Protein AF-A0A969XZE3-F1 (afdb_monomer)

Structure (mmCIF, N/CA/C/O backbone):
data_AF-A0A969XZE3-F1
#
_entry.id   AF-A0A969XZE3-F1
#
loop_
_atom_site.group_PDB
_atom_site.id
_atom_site.type_symbol
_atom_site.label_atom_id
_atom_site.label_alt_id
_atom_site.label_comp_id
_atom_site.label_asym_id
_atom_site.label_entity_id
_atom_site.label_seq_id
_atom_site.pdbx_PDB_ins_code
_atom_site.Cartn_x
_atom_site.Cartn_y
_atom_site.Cartn_z
_atom_site.occupancy
_atom_site.B_iso_or_equiv
_atom_site.auth_seq_id
_atom_site.auth_comp_id
_atom_site.auth_asym_id
_atom_site.auth_atom_id
_atom_site.pdbx_PDB_model_num
ATOM 1 N N . MET A 1 1 ? 7.264 9.771 -18.275 1.00 79.88 1 MET A N 1
ATOM 2 C CA . MET A 1 1 ? 6.595 8.467 -18.449 1.00 79.88 1 MET A CA 1
ATOM 3 C C . MET A 1 1 ? 5.853 8.206 -17.160 1.00 79.88 1 MET A C 1
ATOM 5 O O . MET A 1 1 ? 6.491 8.277 -16.120 1.00 79.88 1 MET A O 1
ATOM 9 N N . THR A 1 2 ? 4.549 7.970 -17.228 1.00 89.62 2 THR A N 1
ATOM 10 C CA . THR A 1 2 ? 3.712 7.717 -16.050 1.00 89.62 2 THR A CA 1
ATOM 11 C C . THR A 1 2 ? 3.008 6.391 -16.272 1.00 89.62 2 THR A C 1
ATOM 13 O O . THR A 1 2 ? 2.470 6.161 -17.355 1.00 89.62 2 THR A O 1
ATOM 16 N N . LEU A 1 3 ? 3.064 5.511 -15.278 1.00 88.25 3 LEU A N 1
ATOM 17 C CA . LEU A 1 3 ? 2.345 4.243 -15.257 1.00 88.25 3 LEU A CA 1
ATOM 18 C C . LEU A 1 3 ? 1.187 4.411 -14.272 1.00 88.25 3 LEU A C 1
ATOM 20 O O . LEU A 1 3 ? 1.409 4.876 -13.157 1.00 88.25 3 LEU A O 1
ATOM 24 N N . ILE A 1 4 ? -0.033 4.106 -14.708 1.00 91.44 4 ILE A N 1
ATOM 25 C CA . ILE A 1 4 ? -1.253 4.264 -13.911 1.00 91.44 4 ILE A CA 1
ATOM 26 C C . ILE A 1 4 ? -1.966 2.915 -13.903 1.00 91.44 4 ILE A C 1
ATOM 28 O O . ILE A 1 4 ? -2.176 2.322 -14.964 1.00 91.44 4 ILE A O 1
ATOM 32 N N . TRP A 1 5 ? -2.326 2.443 -12.713 1.00 91.88 5 TRP A N 1
ATOM 33 C CA . TRP A 1 5 ? -3.121 1.237 -12.500 1.00 91.88 5 TRP A CA 1
ATOM 34 C C . TRP A 1 5 ? -4.511 1.627 -11.992 1.00 91.88 5 TRP A C 1
ATOM 36 O O . TRP A 1 5 ? -4.643 2.688 -11.385 1.00 91.88 5 TRP A O 1
ATOM 46 N N . PRO A 1 6 ? -5.542 0.793 -12.210 1.00 95.50 6 PRO A N 1
ATOM 47 C CA . PRO A 1 6 ? -6.801 0.940 -11.490 1.00 95.50 6 PRO A CA 1
ATOM 48 C C . PRO A 1 6 ? -6.581 0.888 -9.973 1.00 95.50 6 PRO A C 1
ATOM 50 O O . PRO A 1 6 ? -5.703 0.157 -9.496 1.00 95.50 6 PRO A O 1
ATOM 53 N N . ASP A 1 7 ? -7.407 1.610 -9.225 1.00 89.44 7 ASP A N 1
ATOM 54 C CA . ASP A 1 7 ? -7.305 1.681 -7.767 1.00 89.44 7 ASP A CA 1
ATOM 55 C C . ASP A 1 7 ? -7.372 0.290 -7.123 1.00 89.44 7 ASP A C 1
ATOM 57 O O . ASP A 1 7 ? -8.096 -0.602 -7.573 1.00 89.44 7 ASP A O 1
ATOM 61 N N . GLY A 1 8 ? -6.558 0.082 -6.086 1.00 86.75 8 GLY A N 1
ATOM 62 C CA . GLY A 1 8 ? -6.484 -1.188 -5.359 1.00 86.75 8 GLY A CA 1
ATOM 63 C C . GLY A 1 8 ? -5.831 -2.352 -6.118 1.00 86.75 8 GLY A C 1
ATOM 64 O O . GLY A 1 8 ? -5.706 -3.436 -5.554 1.00 86.75 8 GLY A O 1
ATOM 65 N N . THR A 1 9 ? -5.368 -2.167 -7.364 1.00 91.69 9 THR A N 1
ATOM 66 C CA . THR A 1 9 ? -4.702 -3.248 -8.127 1.00 91.69 9 THR A CA 1
ATOM 67 C C . THR A 1 9 ? -3.441 -3.751 -7.424 1.00 91.69 9 THR A C 1
ATOM 69 O O . THR A 1 9 ? -3.159 -4.948 -7.404 1.00 91.69 9 THR A O 1
ATOM 72 N N . LEU A 1 10 ? -2.669 -2.829 -6.852 1.00 90.88 10 LEU A N 1
ATOM 73 C CA . LEU A 1 10 ? -1.478 -3.132 -6.072 1.00 90.88 10 LEU A CA 1
ATOM 74 C C . LEU A 1 10 ? -1.856 -3.061 -4.598 1.00 90.88 10 LEU A C 1
ATOM 76 O O . LEU A 1 10 ? -1.605 -2.050 -3.969 1.00 90.88 10 LEU A O 1
ATOM 80 N N . HIS A 1 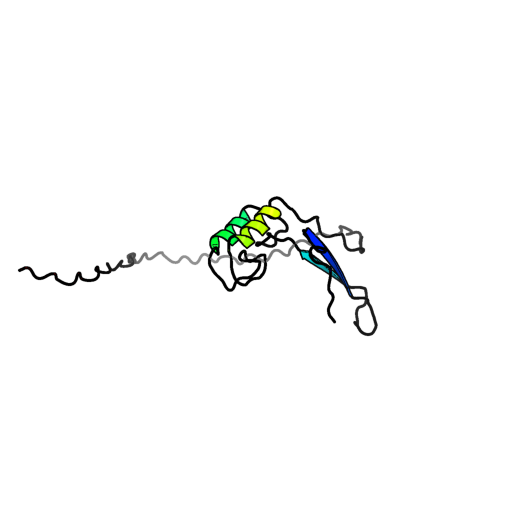11 ? -2.504 -4.088 -4.058 1.00 90.81 11 HIS A N 1
ATOM 81 C CA . HIS A 1 11 ? -2.897 -4.131 -2.650 1.00 90.81 11 HIS A CA 1
ATOM 82 C C . HIS A 1 11 ? -2.401 -5.425 -2.008 1.00 90.81 11 HIS A C 1
ATOM 84 O O . HIS A 1 11 ? -2.728 -6.518 -2.475 1.00 90.81 11 HIS A O 1
ATOM 90 N N . ASN A 1 12 ? -1.601 -5.295 -0.950 1.00 91.62 12 ASN A N 1
ATOM 91 C CA . ASN A 1 12 ? -0.940 -6.398 -0.260 1.00 91.62 12 ASN A CA 1
ATOM 92 C C . ASN A 1 12 ? -0.176 -7.344 -1.214 1.00 91.62 12 ASN A C 1
ATOM 94 O O . ASN A 1 12 ? -0.338 -8.570 -1.203 1.00 91.62 12 ASN A O 1
ATOM 98 N N . THR A 1 13 ? 0.606 -6.759 -2.121 1.00 92.62 13 THR A N 1
ATOM 99 C CA . THR A 1 13 ? 1.324 -7.494 -3.169 1.00 92.62 13 THR A CA 1
ATOM 100 C C . THR A 1 13 ? 2.591 -6.764 -3.610 1.00 92.62 13 THR A C 1
ATOM 102 O O . THR A 1 13 ? 2.810 -5.600 -3.274 1.00 92.62 13 THR A O 1
ATOM 105 N N . TRP A 1 14 ? 3.409 -7.460 -4.398 1.00 91.81 14 TRP A N 1
ATOM 106 C CA . TRP A 1 14 ? 4.624 -6.931 -5.007 1.00 91.81 14 TRP A CA 1
ATOM 107 C C . TRP A 1 14 ? 4.367 -6.441 -6.432 1.00 91.81 14 TRP A C 1
ATOM 109 O O . TRP A 1 14 ? 3.787 -7.150 -7.257 1.00 91.81 14 TRP A O 1
ATOM 119 N N . LEU A 1 15 ? 4.885 -5.259 -6.747 1.00 92.81 15 LEU A N 1
ATOM 120 C CA . LEU A 1 15 ? 5.083 -4.771 -8.103 1.00 92.81 15 LEU A CA 1
ATOM 121 C C . LEU A 1 15 ? 6.504 -5.116 -8.555 1.00 92.81 15 LEU A C 1
ATOM 123 O O . LEU A 1 15 ? 7.476 -4.606 -8.001 1.00 92.81 15 LEU A O 1
ATOM 127 N N . GLN A 1 16 ? 6.620 -5.940 -9.596 1.00 92.88 16 GLN A N 1
ATOM 128 C CA . GLN A 1 16 ? 7.891 -6.203 -10.266 1.00 92.88 16 GLN A CA 1
ATOM 129 C C . GLN A 1 16 ? 8.100 -5.208 -11.413 1.00 92.88 16 GLN A C 1
ATOM 131 O O . GLN A 1 16 ? 7.276 -5.109 -12.324 1.00 92.88 16 GLN A O 1
ATOM 136 N N . VAL A 1 17 ? 9.239 -4.522 -11.416 1.00 91.88 17 VAL A N 1
ATOM 137 C CA . VAL A 1 17 ? 9.666 -3.629 -12.497 1.00 91.88 17 VAL A CA 1
ATOM 138 C C . VAL A 1 17 ? 10.955 -4.175 -13.091 1.00 91.88 17 VAL A C 1
ATOM 140 O O . VAL A 1 17 ? 11.935 -4.368 -12.384 1.00 91.88 17 VAL A O 1
ATOM 143 N N . THR A 1 18 ? 10.969 -4.442 -14.397 1.00 92.62 18 THR A N 1
ATOM 144 C CA . THR A 1 18 ? 12.159 -4.953 -15.094 1.00 92.62 18 THR A CA 1
ATOM 145 C C . THR A 1 18 ? 12.690 -3.921 -16.075 1.00 92.62 18 THR A C 1
ATOM 147 O O . THR A 1 18 ? 12.011 -3.547 -17.034 1.00 92.62 18 THR A O 1
ATOM 150 N N . VAL A 1 19 ? 13.929 -3.494 -15.864 1.00 93.38 19 VAL A N 1
ATOM 151 C CA . VAL A 1 19 ? 14.675 -2.656 -16.797 1.00 93.38 19 VAL A CA 1
ATOM 152 C C . VAL A 1 19 ? 15.411 -3.571 -17.765 1.00 93.38 19 VAL A C 1
ATOM 154 O O . VAL A 1 19 ? 16.316 -4.310 -17.386 1.00 93.38 19 VAL A O 1
ATOM 157 N N . LYS A 1 20 ? 15.010 -3.533 -19.037 1.00 93.94 20 LYS A N 1
ATOM 158 C CA . LYS A 1 20 ? 15.612 -4.381 -20.068 1.00 93.94 20 LYS A CA 1
ATOM 159 C C . LYS A 1 20 ? 17.043 -3.959 -20.400 1.00 93.94 20 LYS A C 1
ATOM 161 O O . LYS A 1 20 ? 17.336 -2.768 -20.577 1.00 93.94 20 LYS A O 1
ATOM 166 N N . ALA A 1 21 ? 17.917 -4.948 -20.566 1.00 94.50 21 ALA A N 1
ATOM 167 C CA . ALA A 1 21 ? 19.244 -4.736 -21.119 1.00 94.50 21 ALA A CA 1
ATOM 168 C C . ALA A 1 21 ? 19.141 -4.234 -22.559 1.00 94.50 21 ALA A C 1
ATOM 170 O O . ALA A 1 21 ? 18.496 -4.827 -23.425 1.00 94.50 21 ALA A O 1
ATOM 171 N N . SER A 1 22 ? 19.789 -3.109 -22.822 1.00 93.81 22 SER A N 1
ATOM 172 C CA . SER A 1 22 ? 19.866 -2.523 -24.147 1.00 93.81 22 SER A CA 1
ATOM 173 C C . SER A 1 22 ? 21.119 -1.666 -24.266 1.00 93.81 22 SER A C 1
ATOM 175 O O . SER A 1 22 ? 21.711 -1.243 -23.272 1.00 93.81 22 SER A O 1
ATOM 177 N N . LYS A 1 23 ? 21.485 -1.318 -25.502 1.00 94.50 23 LYS A N 1
ATOM 178 C CA . LYS A 1 23 ? 22.560 -0.350 -25.752 1.00 94.50 23 LYS A CA 1
ATOM 179 C C . LYS A 1 23 ? 22.289 1.015 -25.098 1.00 94.50 23 LYS A C 1
ATOM 181 O O . LYS A 1 23 ? 23.237 1.718 -24.775 1.00 94.50 23 LYS A O 1
ATOM 186 N N . ALA A 1 24 ? 21.018 1.384 -24.912 1.00 92.62 24 ALA A N 1
ATOM 187 C CA . ALA A 1 24 ? 20.623 2.644 -24.285 1.00 92.62 24 ALA A CA 1
ATOM 188 C C . ALA A 1 24 ? 20.739 2.610 -22.752 1.00 92.62 24 ALA A C 1
ATOM 190 O O . ALA A 1 24 ? 21.057 3.631 -22.152 1.00 92.62 24 ALA A O 1
ATOM 191 N N . THR A 1 25 ? 20.504 1.452 -22.127 1.00 91.25 25 THR A N 1
ATOM 192 C CA . THR A 1 25 ? 20.613 1.281 -20.668 1.00 91.25 25 THR A CA 1
ATOM 193 C C . THR A 1 25 ? 22.031 0.931 -20.218 1.00 91.25 25 THR A C 1
ATOM 195 O O . THR A 1 25 ? 22.360 1.135 -19.057 1.00 91.25 25 THR A O 1
ATOM 198 N N . GLY A 1 26 ? 22.886 0.425 -21.115 1.00 93.44 26 GLY A N 1
ATOM 199 C CA . GLY A 1 26 ? 24.270 0.055 -20.792 1.00 93.44 26 GLY A CA 1
ATOM 200 C C . GLY A 1 26 ? 24.393 -1.163 -19.867 1.00 93.44 26 GLY A C 1
ATOM 201 O O . GLY A 1 26 ? 25.493 -1.483 -19.423 1.00 93.44 26 GLY A O 1
ATOM 202 N N . LEU A 1 27 ? 23.280 -1.842 -19.584 1.00 92.81 27 LEU A N 1
ATOM 203 C CA . LEU A 1 27 ? 23.224 -3.013 -18.717 1.00 92.81 27 LEU A CA 1
ATOM 204 C C . LEU A 1 27 ? 23.647 -4.277 -19.477 1.00 92.81 27 LEU A C 1
ATOM 206 O O . LEU A 1 27 ? 23.261 -4.478 -20.630 1.00 92.81 27 LEU A O 1
ATOM 210 N N . GLY A 1 28 ? 24.421 -5.140 -18.813 1.00 92.75 28 GLY A N 1
ATOM 211 C CA . GLY A 1 28 ? 24.835 -6.444 -19.350 1.00 92.75 28 GLY A CA 1
ATOM 212 C C . GLY A 1 28 ? 23.760 -7.535 -19.258 1.00 92.75 28 GLY A C 1
ATOM 213 O O . GLY A 1 28 ? 23.867 -8.547 -19.946 1.00 92.75 28 GLY A O 1
ATOM 214 N N . ALA A 1 29 ? 22.735 -7.330 -18.429 1.00 92.69 29 ALA A N 1
ATOM 215 C CA . ALA A 1 29 ? 21.577 -8.202 -18.242 1.00 92.69 29 ALA A CA 1
ATOM 216 C C . ALA A 1 29 ? 20.371 -7.371 -17.770 1.00 92.69 29 ALA A C 1
ATOM 218 O O . ALA A 1 29 ? 20.539 -6.208 -17.399 1.00 92.69 29 ALA A O 1
ATOM 219 N N . ASP A 1 30 ? 19.166 -7.941 -17.840 1.00 94.44 30 ASP A N 1
ATOM 220 C CA . ASP A 1 30 ? 17.960 -7.299 -17.309 1.00 94.44 30 ASP A CA 1
ATOM 221 C C . ASP A 1 30 ? 18.108 -7.071 -15.798 1.00 94.44 30 ASP A C 1
ATOM 223 O O . ASP A 1 30 ? 18.590 -7.952 -15.086 1.00 94.44 30 ASP A O 1
ATOM 227 N N . ASP A 1 31 ? 17.669 -5.909 -15.321 1.00 92.62 31 ASP A N 1
ATOM 228 C CA . ASP A 1 31 ? 17.660 -5.566 -13.897 1.00 92.62 31 ASP A CA 1
ATOM 229 C C . ASP A 1 31 ? 16.220 -5.566 -13.370 1.00 92.62 31 ASP A C 1
ATOM 231 O O . ASP A 1 31 ? 15.310 -5.080 -14.050 1.00 92.62 31 ASP A O 1
ATOM 235 N N . VAL A 1 32 ? 15.987 -6.148 -12.193 1.00 91.75 32 VAL A N 1
ATOM 236 C CA . VAL A 1 32 ? 14.644 -6.412 -11.653 1.00 91.75 32 VAL A CA 1
ATOM 237 C C . VAL A 1 32 ? 14.501 -5.792 -10.266 1.00 91.75 32 VAL A C 1
ATOM 239 O O . VAL A 1 32 ? 15.229 -6.136 -9.342 1.00 91.75 32 VAL A O 1
ATOM 242 N N . PHE A 1 33 ? 13.499 -4.930 -10.115 1.00 91.31 33 PHE A N 1
ATOM 243 C CA . PHE A 1 33 ? 13.140 -4.253 -8.872 1.00 91.31 33 PHE A CA 1
ATOM 244 C C . PHE A 1 33 ? 11.783 -4.740 -8.371 1.00 91.31 33 PHE A C 1
ATOM 246 O O . PHE A 1 33 ? 10.882 -5.000 -9.173 1.00 91.31 33 PHE A O 1
ATOM 253 N N . PHE A 1 34 ? 11.624 -4.804 -7.050 1.00 91.69 34 PHE A N 1
ATOM 254 C CA . PHE A 1 34 ? 10.360 -5.127 -6.395 1.00 91.69 34 PHE A CA 1
ATOM 255 C C . PHE A 1 34 ? 9.953 -3.996 -5.453 1.00 91.69 34 PHE A C 1
ATOM 257 O O . PHE A 1 34 ? 10.773 -3.513 -4.675 1.00 91.69 34 PHE A O 1
ATOM 264 N N . PHE A 1 35 ? 8.683 -3.609 -5.512 1.00 90.75 35 PHE A N 1
ATOM 265 C CA . PHE A 1 35 ? 8.071 -2.634 -4.612 1.00 90.75 35 PHE A CA 1
ATOM 266 C C . PHE A 1 35 ? 6.854 -3.278 -3.957 1.00 90.75 35 PHE A C 1
ATOM 268 O O . PHE A 1 35 ? 6.001 -3.812 -4.664 1.00 90.75 35 PHE A O 1
ATOM 275 N N . ALA A 1 36 ? 6.780 -3.268 -2.631 1.00 91.00 36 ALA A N 1
ATOM 276 C CA . ALA A 1 36 ? 5.599 -3.735 -1.916 1.00 91.00 36 ALA A CA 1
ATOM 277 C C . ALA A 1 36 ? 4.599 -2.592 -1.732 1.00 91.00 36 ALA A C 1
ATOM 279 O O . ALA A 1 36 ? 4.999 -1.440 -1.580 1.00 91.00 36 ALA A O 1
ATOM 280 N N . ASN A 1 37 ? 3.310 -2.932 -1.708 1.00 91.44 37 ASN A N 1
ATOM 281 C CA . ASN A 1 37 ? 2.285 -2.060 -1.146 1.00 91.44 37 ASN A CA 1
ATOM 282 C C . ASN A 1 37 ? 1.443 -2.831 -0.129 1.00 91.44 37 ASN A C 1
ATOM 284 O O . ASN A 1 37 ? 0.824 -3.837 -0.492 1.00 91.44 37 ASN A O 1
ATOM 288 N N . VAL A 1 38 ? 1.401 -2.340 1.108 1.00 94.44 38 VAL A N 1
ATO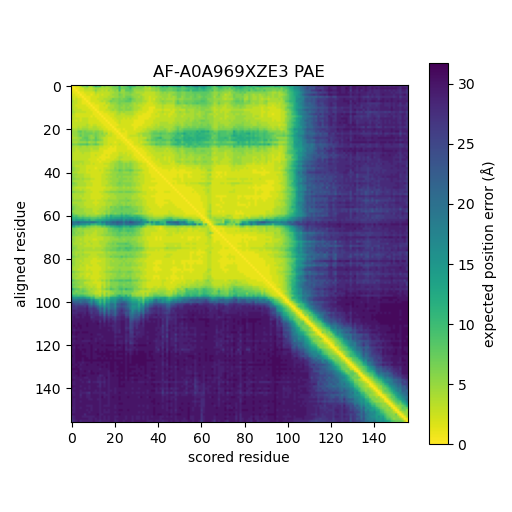M 289 C CA . VAL A 1 38 ? 0.632 -2.904 2.223 1.00 94.44 38 VAL A CA 1
ATOM 290 C C . VAL A 1 38 ? 0.007 -1.755 2.999 1.00 94.44 38 VAL A C 1
ATOM 292 O O . VAL A 1 38 ? 0.669 -1.136 3.828 1.00 94.44 38 VAL A O 1
ATOM 295 N N . PRO A 1 39 ? -1.260 -1.424 2.731 1.00 93.75 39 PRO A N 1
ATOM 296 C CA . PRO A 1 39 ? -1.925 -0.387 3.502 1.00 93.75 39 PRO A CA 1
ATOM 297 C C . PRO A 1 39 ? -2.032 -0.805 4.972 1.00 93.75 39 PRO A C 1
ATOM 299 O O . PRO A 1 39 ? -2.476 -1.917 5.262 1.00 93.75 39 PRO A O 1
ATOM 302 N N . GLY A 1 40 ? -1.635 0.080 5.884 1.00 94.94 40 GLY A N 1
ATOM 303 C CA . GLY A 1 40 ? -1.631 -0.182 7.325 1.00 94.94 40 GLY A CA 1
ATOM 304 C C . GLY A 1 40 ? -0.292 -0.642 7.914 1.00 94.94 40 GLY A C 1
ATOM 305 O O . GLY A 1 40 ? -0.196 -0.701 9.133 1.00 94.94 40 GLY A O 1
ATOM 306 N N . ASP A 1 41 ? 0.714 -0.950 7.090 1.00 96.38 41 ASP A N 1
ATOM 307 C CA . ASP A 1 41 ? 2.072 -1.321 7.525 1.00 96.38 41 ASP A CA 1
ATOM 308 C C . ASP A 1 41 ? 2.934 -0.051 7.621 1.00 96.38 41 ASP A C 1
ATOM 310 O O . ASP A 1 41 ? 3.475 0.440 6.625 1.00 96.38 41 ASP A O 1
ATOM 314 N N . ALA A 1 42 ? 2.996 0.536 8.815 1.00 95.44 42 ALA A N 1
ATOM 315 C CA . ALA A 1 42 ? 3.733 1.770 9.067 1.00 95.44 42 ALA A CA 1
ATOM 316 C C . ALA A 1 42 ? 5.226 1.499 9.283 1.00 95.44 42 ALA A C 1
ATOM 318 O O . ALA A 1 42 ? 6.076 2.310 8.913 1.00 95.44 42 ALA A O 1
ATOM 319 N N . ASN A 1 43 ? 5.584 0.364 9.882 1.00 95.12 43 ASN A N 1
ATOM 320 C CA . ASN A 1 43 ? 6.984 0.055 10.165 1.00 95.12 43 ASN A CA 1
ATOM 321 C C . ASN A 1 43 ? 7.729 -0.554 8.948 1.00 95.12 43 ASN A C 1
ATOM 323 O O . ASN A 1 43 ? 8.958 -0.683 8.985 1.00 95.12 43 ASN A O 1
ATOM 327 N N . SER A 1 44 ? 7.003 -0.846 7.859 1.00 93.62 44 SER A N 1
ATOM 328 C CA . SER A 1 44 ? 7.479 -1.462 6.616 1.00 93.62 44 SER A CA 1
ATOM 329 C C . SER A 1 44 ? 8.102 -2.851 6.807 1.00 93.62 44 SER A C 1
ATOM 331 O O . SER A 1 44 ? 9.046 -3.214 6.092 1.00 93.62 44 SER A O 1
ATOM 333 N N . ASP A 1 45 ? 7.612 -3.633 7.770 1.00 94.12 45 ASP A N 1
ATOM 334 C CA . ASP A 1 45 ? 8.076 -5.000 8.031 1.00 94.12 45 ASP A CA 1
ATOM 335 C C . ASP A 1 45 ? 7.328 -6.070 7.215 1.00 94.12 45 ASP A C 1
ATOM 337 O O . ASP A 1 45 ? 7.735 -7.240 7.176 1.00 94.12 45 ASP A O 1
ATOM 341 N N . GLY A 1 46 ? 6.301 -5.655 6.474 1.00 93.75 46 GLY A N 1
ATOM 342 C CA . GLY A 1 46 ? 5.473 -6.504 5.640 1.00 93.75 46 GLY A CA 1
ATOM 343 C C . GLY A 1 46 ? 4.329 -7.181 6.383 1.00 93.75 46 GLY A C 1
ATOM 344 O O . GLY A 1 46 ? 3.696 -8.065 5.800 1.00 93.75 46 GLY A O 1
ATOM 345 N N . ALA A 1 47 ? 4.051 -6.819 7.629 1.00 95.62 47 ALA A N 1
ATOM 346 C CA . ALA A 1 47 ? 2.865 -7.205 8.370 1.00 95.62 47 ALA A CA 1
ATOM 347 C C . ALA A 1 47 ? 2.071 -5.962 8.792 1.00 95.62 47 ALA A C 1
ATOM 349 O O . ALA A 1 47 ? 2.593 -4.863 8.863 1.00 95.62 47 ALA A O 1
ATOM 350 N N . VAL A 1 48 ? 0.771 -6.147 9.022 1.00 97.62 48 VAL A N 1
ATOM 351 C CA . VAL A 1 48 ? -0.078 -5.121 9.638 1.00 97.62 48 VAL A CA 1
ATOM 352 C C . VAL A 1 48 ? -0.509 -5.637 10.995 1.00 97.62 48 VAL A C 1
ATOM 354 O O . VAL A 1 48 ? -1.370 -6.526 11.077 1.00 97.62 48 VAL A O 1
ATOM 357 N N . ASP A 1 49 ? 0.082 -5.114 12.060 1.00 97.56 49 ASP A N 1
ATOM 358 C CA . ASP A 1 49 ? -0.162 -5.596 13.412 1.00 97.56 49 ASP A CA 1
ATOM 359 C C . ASP A 1 49 ? -0.204 -4.490 14.486 1.00 97.56 49 ASP A C 1
ATOM 361 O O . ASP A 1 49 ? -0.614 -3.349 14.249 1.00 97.56 49 ASP A O 1
ATOM 365 N N . LEU A 1 50 ? 0.035 -4.877 15.744 1.00 97.69 50 LEU A N 1
ATOM 366 C CA . LEU A 1 50 ? -0.042 -3.952 16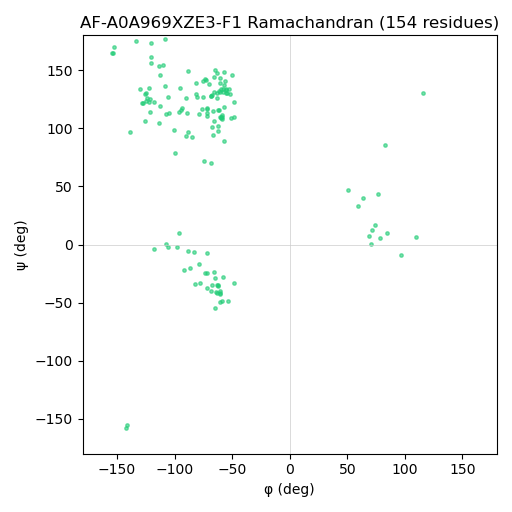.869 1.00 97.69 50 LEU A CA 1
ATOM 367 C C . LEU A 1 50 ? 1.117 -2.955 16.885 1.00 97.69 50 LEU A C 1
ATOM 369 O O . LEU A 1 50 ? 0.940 -1.882 17.461 1.00 97.69 50 LEU A O 1
ATOM 373 N N . ASP A 1 51 ? 2.258 -3.276 16.284 1.00 97.44 51 ASP A N 1
ATOM 374 C CA . ASP A 1 51 ? 3.396 -2.368 16.214 1.00 97.44 51 ASP A CA 1
ATOM 375 C C . ASP A 1 51 ? 3.060 -1.174 15.304 1.00 97.44 51 ASP A C 1
ATOM 377 O O . ASP A 1 51 ? 3.287 -0.028 15.702 1.00 97.44 51 ASP A O 1
ATOM 381 N N . ASP A 1 52 ? 2.367 -1.399 14.184 1.00 97.12 52 ASP A N 1
ATOM 382 C CA . ASP A 1 52 ? 1.858 -0.323 13.318 1.00 97.12 52 ASP A CA 1
ATOM 383 C C . ASP A 1 52 ? 0.813 0.539 14.021 1.00 97.12 52 ASP A C 1
ATOM 385 O O . ASP A 1 52 ? 0.827 1.771 13.945 1.00 97.12 52 ASP A O 1
ATOM 389 N N . PHE A 1 53 ? -0.073 -0.100 14.789 1.00 97.06 53 PHE A N 1
ATOM 390 C CA . PHE A 1 53 ? -1.065 0.625 15.575 1.00 97.06 53 PHE A CA 1
ATOM 391 C C . PHE A 1 53 ? -0.407 1.536 16.620 1.00 97.06 53 PHE A C 1
ATOM 393 O O . PHE A 1 53 ? -0.919 2.619 16.913 1.00 97.06 53 PHE A O 1
ATOM 400 N N . MET A 1 54 ? 0.726 1.124 17.196 1.00 96.94 54 MET A N 1
ATOM 401 C CA . MET A 1 54 ? 1.470 1.958 18.137 1.00 96.94 54 MET A CA 1
ATOM 402 C C . MET A 1 54 ? 2.081 3.187 17.457 1.00 96.94 54 MET A C 1
ATOM 404 O O . MET A 1 54 ? 2.099 4.247 18.090 1.00 96.94 54 MET A O 1
ATOM 408 N N . LEU A 1 55 ? 2.523 3.073 16.198 1.00 95.44 55 LEU A N 1
ATOM 409 C CA . LEU A 1 55 ? 2.992 4.203 15.388 1.00 95.44 55 LEU A CA 1
ATOM 410 C C . LEU A 1 55 ? 1.846 5.183 15.111 1.00 95.44 55 LEU A C 1
ATOM 412 O O . LEU A 1 55 ? 1.937 6.337 15.533 1.00 95.44 55 LEU A O 1
ATOM 416 N N . LEU A 1 56 ? 0.728 4.707 14.553 1.00 95.19 56 LEU A N 1
ATOM 417 C CA . LEU A 1 56 ? -0.460 5.534 14.305 1.00 95.19 56 LEU A CA 1
ATOM 418 C C . LEU A 1 56 ? -0.919 6.249 15.580 1.00 95.19 56 LEU A C 1
ATOM 420 O O . LEU A 1 56 ? -1.112 7.463 15.614 1.00 95.19 56 LEU A O 1
ATOM 424 N N . LYS A 1 57 ? -1.033 5.516 16.692 1.00 96.00 57 LYS A N 1
ATOM 425 C CA . LYS A 1 57 ? -1.475 6.086 17.968 1.00 96.00 57 LYS A CA 1
ATOM 426 C C . LYS A 1 57 ? -0.517 7.151 18.506 1.00 96.00 57 LYS A C 1
ATOM 428 O O . LYS A 1 57 ? -0.968 8.084 19.171 1.00 96.00 57 LYS A O 1
ATOM 433 N N . HIS A 1 58 ? 0.787 6.997 18.290 1.00 95.44 58 HIS A N 1
ATOM 434 C CA . HIS A 1 58 ? 1.781 7.974 18.732 1.00 95.44 58 HIS A CA 1
ATOM 435 C C . HIS A 1 58 ? 1.621 9.321 18.009 1.00 95.44 58 HIS A C 1
ATOM 437 O O . HIS A 1 58 ? 1.919 10.365 18.591 1.00 95.44 58 HIS A O 1
ATOM 443 N N . HIS A 1 59 ? 1.114 9.289 16.779 1.00 94.44 59 HIS A N 1
ATOM 444 C CA . HIS A 1 59 ? 0.969 10.440 15.894 1.00 94.44 59 HIS A CA 1
ATOM 445 C C . HIS A 1 59 ? -0.477 10.923 15.715 1.00 94.44 59 HIS A C 1
ATOM 447 O O . HIS A 1 59 ? -0.715 11.923 15.044 1.00 94.44 59 HIS A O 1
ATOM 453 N N . PHE A 1 60 ? -1.436 10.276 16.371 1.00 95.38 60 PHE A N 1
ATOM 454 C CA . PHE A 1 60 ? -2.854 10.585 16.237 1.00 95.38 60 PHE A CA 1
ATOM 455 C C . PHE A 1 60 ? -3.189 12.062 16.515 1.00 95.38 60 PHE A C 1
ATOM 457 O O . PHE A 1 60 ? -2.828 12.615 17.562 1.00 95.38 60 PHE A O 1
ATOM 464 N N . GLY A 1 61 ? -3.934 12.683 15.601 1.00 93.44 61 GLY A N 1
ATOM 465 C CA . GLY A 1 61 ? -4.330 14.090 15.639 1.00 93.44 61 GLY A CA 1
ATOM 466 C C . GLY A 1 61 ? -3.200 15.069 15.307 1.00 93.44 61 GLY A C 1
ATOM 467 O O . GLY A 1 61 ? -3.297 16.249 15.660 1.00 93.44 61 GLY A O 1
ATOM 468 N N . THR A 1 62 ? -2.113 14.596 14.692 1.00 91.88 62 THR A N 1
ATOM 469 C CA . THR A 1 62 ? -1.029 15.439 14.171 1.00 91.88 62 THR A CA 1
ATOM 470 C C . THR A 1 62 ? -0.983 15.351 12.648 1.00 91.88 62 THR A C 1
ATOM 472 O O . THR A 1 62 ? -1.427 14.359 12.093 1.00 91.88 62 THR A O 1
ATOM 475 N N . GLY A 1 63 ? -0.478 16.397 11.988 1.00 84.69 63 GLY A N 1
ATOM 476 C CA . GLY A 1 63 ? -0.356 16.438 10.528 1.00 84.69 63 GLY A CA 1
ATOM 477 C C . GLY A 1 63 ? 1.078 16.618 10.038 1.00 84.69 63 GLY A C 1
ATOM 478 O O . GLY A 1 63 ? 1.988 16.876 10.834 1.00 84.69 63 GLY A O 1
ATOM 479 N N . GLY A 1 64 ? 1.260 16.530 8.720 1.00 63.12 64 GLY A N 1
ATOM 480 C CA . GLY A 1 64 ? 2.548 16.622 8.028 1.00 63.12 64 GLY A CA 1
ATOM 481 C C . GLY A 1 64 ? 3.370 15.344 8.144 1.00 63.12 64 GLY A C 1
ATOM 482 O O . GLY A 1 64 ? 4.567 15.411 8.445 1.00 63.12 64 GLY A O 1
ATOM 483 N N . LEU A 1 65 ? 2.710 14.204 7.978 1.00 78.94 65 LEU A N 1
ATOM 484 C CA . LEU A 1 65 ? 3.265 12.890 8.238 1.00 78.94 65 LEU A CA 1
ATOM 485 C C . LEU A 1 65 ? 3.245 12.030 6.975 1.00 78.94 65 LEU A C 1
ATOM 487 O O . LEU A 1 65 ? 2.598 12.358 5.992 1.00 78.94 65 LEU A O 1
ATOM 491 N N . ASP A 1 66 ? 4.058 10.983 6.977 1.00 87.75 66 ASP A N 1
ATOM 492 C CA . ASP A 1 66 ? 4.053 9.962 5.942 1.00 87.75 66 ASP A CA 1
ATOM 493 C C . ASP A 1 66 ? 3.460 8.648 6.469 1.00 87.75 66 ASP A C 1
ATOM 495 O O . ASP A 1 66 ? 3.153 8.480 7.653 1.00 87.75 66 ASP A O 1
ATOM 499 N N . ILE A 1 67 ? 3.353 7.678 5.566 1.00 90.69 67 ILE A N 1
ATOM 500 C CA . ILE A 1 67 ? 2.922 6.300 5.836 1.00 90.69 67 ILE A CA 1
ATOM 501 C C . ILE A 1 67 ? 3.662 5.682 7.032 1.00 90.69 67 ILE A C 1
ATOM 503 O O . ILE A 1 67 ? 3.087 4.908 7.794 1.00 90.69 67 ILE A O 1
ATOM 507 N N . GLY A 1 68 ? 4.932 6.054 7.233 1.00 91.75 68 GLY A N 1
ATOM 508 C CA . GLY A 1 68 ? 5.775 5.566 8.322 1.00 91.75 68 GLY A CA 1
ATOM 509 C C . GLY A 1 68 ? 5.401 6.111 9.700 1.00 91.75 68 GLY A C 1
ATOM 510 O O . GLY A 1 68 ? 5.962 5.697 10.715 1.00 91.75 68 GLY A O 1
ATOM 511 N N . GLN A 1 69 ? 4.471 7.054 9.755 1.00 92.38 69 GLN A N 1
ATOM 512 C CA . GLN A 1 69 ? 3.989 7.700 10.970 1.00 92.38 69 GLN A CA 1
ATOM 513 C C . GLN A 1 69 ? 2.495 7.430 11.201 1.00 92.38 69 GLN A C 1
ATOM 515 O O . GLN A 1 69 ? 1.984 7.778 12.264 1.00 92.38 69 GLN A O 1
ATOM 520 N N . GLY A 1 70 ? 1.833 6.741 10.266 1.00 93.38 70 GLY A N 1
ATOM 521 C CA . GLY A 1 70 ? 0.447 6.298 10.381 1.00 93.38 70 GLY A CA 1
ATOM 522 C C . GLY A 1 70 ? -0.552 7.019 9.480 1.00 93.38 70 GLY A C 1
ATOM 523 O O . GLY A 1 70 ? -1.730 6.735 9.643 1.00 93.38 70 GLY A O 1
ATOM 524 N N . ASP A 1 71 ? -0.096 7.895 8.574 1.00 95.00 71 ASP A N 1
ATOM 525 C CA . ASP A 1 71 ? -0.917 8.515 7.517 1.00 95.00 71 ASP A CA 1
ATOM 526 C C . ASP A 1 71 ? -0.973 7.552 6.314 1.00 95.00 71 ASP A C 1
ATOM 528 O O . ASP A 1 71 ? -0.058 7.479 5.483 1.00 95.00 71 ASP A O 1
ATOM 532 N N . PHE A 1 72 ? -1.995 6.700 6.287 1.00 94.00 72 PHE A N 1
ATOM 533 C CA . PHE A 1 72 ? -2.148 5.623 5.315 1.00 94.00 72 PHE A CA 1
ATOM 534 C C . PHE A 1 72 ? -2.954 6.022 4.080 1.00 94.00 72 PHE A C 1
ATOM 536 O O . PHE A 1 72 ? -2.824 5.342 3.052 1.00 94.00 72 PHE A O 1
ATOM 543 N N . ASP A 1 73 ? -3.792 7.054 4.160 1.00 92.38 73 ASP A N 1
ATOM 544 C CA . ASP A 1 73 ? -4.536 7.575 3.010 1.00 92.38 73 ASP A CA 1
ATOM 545 C C . ASP A 1 73 ? -3.892 8.813 2.353 1.00 92.38 73 ASP A C 1
ATOM 547 O O . ASP A 1 73 ? -4.298 9.187 1.244 1.00 92.38 73 ASP A O 1
ATOM 551 N N . LEU A 1 74 ? -2.776 9.288 2.920 1.00 92.81 74 LEU A N 1
ATOM 552 C CA . LEU A 1 74 ? -1.898 10.342 2.414 1.00 92.81 74 LEU A CA 1
ATOM 553 C C . LEU A 1 74 ? -2.601 11.696 2.318 1.00 92.81 74 LEU A C 1
ATOM 555 O O . LEU A 1 74 ? -2.410 12.425 1.332 1.00 92.81 74 LEU A O 1
ATOM 559 N N . ASP A 1 75 ? -3.428 12.019 3.308 1.00 92.88 75 ASP A N 1
ATOM 560 C CA . ASP A 1 75 ? -4.170 13.277 3.372 1.00 92.88 75 ASP A CA 1
ATOM 561 C C . ASP A 1 75 ? -3.493 14.370 4.228 1.00 92.88 75 ASP A C 1
ATOM 563 O O . ASP A 1 75 ? -4.041 15.466 4.394 1.00 92.88 75 ASP A O 1
ATOM 567 N N . ASP A 1 76 ? -2.237 14.123 4.621 1.00 93.12 76 ASP A N 1
ATOM 568 C CA . ASP A 1 76 ? -1.375 14.961 5.454 1.00 93.12 76 ASP A CA 1
ATOM 569 C C . ASP A 1 76 ? -1.793 15.017 6.939 1.00 93.12 76 ASP A C 1
ATOM 571 O O . ASP A 1 76 ? -1.242 15.847 7.684 1.00 93.12 76 ASP A O 1
ATOM 575 N N . ASP A 1 77 ? -2.700 14.160 7.418 1.00 94.06 77 ASP A N 1
ATOM 576 C CA . ASP A 1 77 ? -2.946 13.967 8.845 1.00 94.06 77 ASP A CA 1
ATOM 577 C C . ASP A 1 77 ? -3.033 12.498 9.298 1.00 94.06 77 ASP A C 1
ATOM 579 O O . ASP A 1 77 ? -2.751 11.579 8.544 1.00 94.06 77 ASP A O 1
ATOM 583 N N . VAL A 1 78 ? -3.154 12.292 10.615 1.00 96.50 78 VAL A N 1
ATOM 584 C CA . VAL A 1 78 ? -3.278 10.953 11.206 1.00 96.50 78 VAL A CA 1
ATOM 585 C C . VAL A 1 78 ? -4.526 10.917 12.062 1.00 96.50 78 VAL A C 1
ATOM 587 O O . VAL A 1 78 ? -4.534 11.463 13.179 1.00 96.50 78 VAL A O 1
ATOM 590 N N . ASP A 1 79 ? -5.566 10.246 11.586 1.00 95.25 79 ASP A N 1
ATOM 591 C CA . ASP A 1 79 ? -6.879 10.281 12.211 1.00 95.25 79 ASP A CA 1
ATOM 592 C C . ASP A 1 79 ? -7.635 8.929 12.210 1.00 95.25 79 ASP A C 1
ATOM 594 O O . ASP A 1 79 ? -7.058 7.839 12.340 1.00 95.25 79 ASP A O 1
ATOM 598 N N . LEU A 1 80 ? -8.969 8.985 12.285 1.00 96.81 80 LEU A N 1
ATOM 599 C CA . LEU A 1 80 ? -9.808 7.791 12.327 1.00 96.81 80 LEU A CA 1
ATOM 600 C C . LEU A 1 80 ? -9.912 7.075 10.977 1.00 96.81 80 LEU A C 1
ATOM 602 O O . LEU A 1 80 ? -10.177 5.868 10.992 1.00 96.81 80 LEU A O 1
ATOM 606 N N . ASP A 1 81 ? -9.719 7.761 9.857 1.00 96.12 81 ASP A N 1
ATOM 607 C CA . ASP A 1 81 ? -9.758 7.170 8.524 1.00 96.12 81 ASP A CA 1
ATOM 608 C C . ASP A 1 81 ? -8.508 6.297 8.293 1.00 96.12 81 ASP A C 1
ATOM 610 O O . ASP A 1 81 ? -8.634 5.137 7.871 1.00 96.12 81 ASP A O 1
ATOM 614 N N . ASP A 1 82 ? -7.341 6.712 8.794 1.00 95.81 82 ASP A N 1
ATOM 615 C CA . ASP A 1 82 ? -6.147 5.857 8.869 1.00 95.81 82 ASP A CA 1
ATOM 616 C C . ASP A 1 82 ? -6.362 4.621 9.731 1.00 95.81 82 ASP A C 1
ATOM 618 O O . ASP A 1 82 ? -5.984 3.497 9.378 1.00 95.81 82 ASP A O 1
ATOM 622 N N . PHE A 1 83 ? -7.024 4.798 10.876 1.00 96.56 83 PHE A N 1
ATOM 623 C CA . PHE A 1 83 ? -7.343 3.674 11.743 1.00 96.56 83 PHE A CA 1
ATOM 624 C C . PHE A 1 83 ? -8.271 2.672 11.042 1.00 96.56 83 PHE A C 1
ATOM 626 O O . PHE A 1 83 ? -8.133 1.459 11.239 1.00 96.56 83 PHE A O 1
ATOM 633 N N . VAL A 1 84 ? -9.208 3.141 10.211 1.00 97.25 84 VAL A N 1
ATOM 634 C CA . VAL A 1 84 ? -10.043 2.266 9.379 1.00 97.25 84 VAL A CA 1
ATOM 635 C C . VAL A 1 84 ? -9.180 1.503 8.374 1.00 97.25 84 VAL A C 1
ATOM 637 O O . VAL A 1 84 ? -9.377 0.291 8.230 1.00 97.25 84 VAL A O 1
ATOM 640 N N . THR A 1 85 ? -8.198 2.149 7.743 1.00 95.56 85 THR A N 1
ATOM 641 C CA . THR A 1 85 ? -7.253 1.498 6.824 1.00 95.56 85 THR A CA 1
ATOM 642 C C . THR A 1 85 ? -6.436 0.409 7.517 1.00 95.56 85 THR A C 1
ATOM 644 O O . THR A 1 85 ? -6.433 -0.736 7.050 1.00 95.56 85 THR A O 1
ATOM 647 N N . LEU A 1 86 ? -5.837 0.704 8.674 1.00 96.56 86 LEU A N 1
ATOM 648 C CA . LEU A 1 86 ? -5.102 -0.278 9.476 1.00 96.56 86 LEU A CA 1
ATOM 649 C C . LEU A 1 86 ? -6.000 -1.446 9.881 1.00 96.56 86 LEU A C 1
ATOM 651 O O . LEU A 1 86 ? -5.659 -2.610 9.682 1.00 96.56 86 LEU A O 1
ATOM 655 N N . LYS A 1 87 ? -7.193 -1.155 10.406 1.00 97.31 87 LYS A N 1
ATOM 656 C CA . LYS A 1 87 ? -8.147 -2.177 10.848 1.00 97.31 87 LYS A CA 1
ATOM 657 C C . LYS A 1 87 ? -8.570 -3.100 9.706 1.00 97.31 87 LYS A C 1
ATOM 659 O O . LYS A 1 87 ? -8.699 -4.304 9.921 1.00 97.31 87 LYS A O 1
ATOM 664 N N . ASN A 1 88 ? -8.823 -2.554 8.519 1.00 96.12 88 ASN A N 1
ATOM 665 C CA . ASN A 1 88 ? -9.247 -3.339 7.360 1.00 96.12 88 ASN A CA 1
ATOM 666 C C . ASN A 1 88 ? -8.150 -4.296 6.873 1.00 96.12 88 ASN A C 1
ATOM 668 O O . ASN A 1 88 ? -8.469 -5.317 6.264 1.00 96.12 88 ASN A O 1
ATOM 672 N N . ASN A 1 89 ? -6.889 -3.991 7.179 1.00 95.44 89 ASN A N 1
ATOM 673 C CA . ASN A 1 89 ? -5.726 -4.783 6.798 1.00 95.44 89 ASN A CA 1
ATOM 674 C C . ASN A 1 89 ? -5.111 -5.573 7.959 1.00 95.44 89 ASN A C 1
ATOM 676 O O . ASN A 1 89 ? -4.186 -6.348 7.742 1.00 95.44 89 ASN A O 1
ATOM 680 N N . PHE A 1 90 ? -5.629 -5.441 9.176 1.00 97.06 90 PHE A N 1
ATOM 681 C CA . PHE A 1 90 ? -5.023 -6.027 10.365 1.00 97.06 90 PHE A CA 1
ATOM 682 C C . PHE A 1 90 ? -4.857 -7.554 10.276 1.00 97.06 90 PHE A C 1
ATOM 684 O O . PHE A 1 90 ? -5.783 -8.283 9.909 1.00 97.06 90 PHE A O 1
ATOM 691 N N . GLY A 1 91 ? -3.677 -8.048 10.655 1.00 95.56 91 GLY A N 1
ATOM 692 C CA . GLY A 1 91 ? -3.287 -9.456 10.560 1.00 95.56 91 GLY A CA 1
ATOM 693 C C . GLY A 1 91 ? -2.872 -9.895 9.153 1.00 95.56 91 GLY A C 1
ATOM 694 O O . GLY A 1 91 ? -2.633 -11.083 8.925 1.00 95.56 91 GLY A O 1
ATOM 695 N N . THR A 1 92 ? -2.802 -8.965 8.205 1.00 95.75 92 THR A N 1
ATOM 696 C CA . THR A 1 92 ? -2.280 -9.229 6.870 1.00 95.75 92 T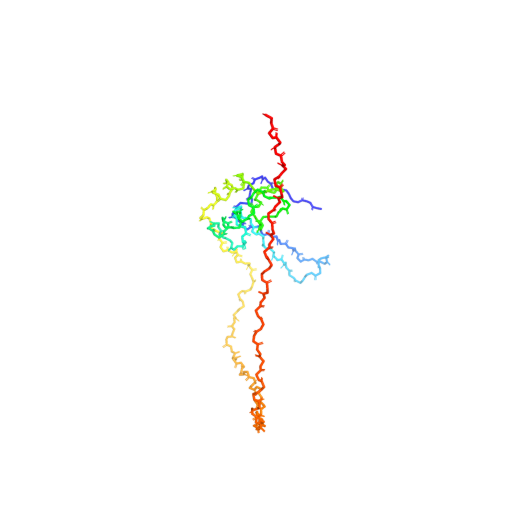HR A CA 1
ATOM 697 C C . THR A 1 92 ? -0.762 -9.325 6.916 1.00 95.75 92 THR A C 1
ATOM 699 O O . THR A 1 92 ? -0.101 -8.564 7.612 1.00 95.75 92 THR A O 1
ATOM 702 N N . THR A 1 93 ? -0.204 -10.261 6.152 1.00 94.56 93 THR A N 1
ATOM 703 C CA . THR A 1 93 ? 1.242 -10.374 5.946 1.00 94.56 93 THR A CA 1
ATOM 704 C C . THR A 1 93 ? 1.519 -10.484 4.456 1.00 94.56 93 THR A C 1
ATOM 706 O O . THR A 1 93 ? 0.864 -11.261 3.744 1.00 94.56 93 THR A O 1
ATOM 709 N N . LEU A 1 94 ? 2.499 -9.723 3.978 1.00 92.94 94 LEU A N 1
ATOM 710 C CA . LEU A 1 94 ? 3.027 -9.834 2.633 1.00 92.94 94 LEU A CA 1
ATOM 711 C C . LEU A 1 94 ? 3.525 -11.241 2.392 1.00 92.94 94 LEU A C 1
ATOM 713 O O . LEU A 1 94 ? 4.239 -11.856 3.187 1.00 92.94 94 LEU A O 1
ATOM 717 N N . LYS A 1 95 ? 3.207 -11.734 1.203 1.00 90.31 95 LYS A N 1
ATOM 718 C CA . LYS A 1 95 ? 3.870 -12.931 0.709 1.00 90.31 95 LYS A CA 1
ATOM 719 C C . LYS A 1 95 ? 5.362 -12.631 0.551 1.00 90.31 95 LYS A C 1
ATOM 721 O O . LYS A 1 95 ? 5.699 -11.503 0.189 1.00 90.31 95 LYS A O 1
ATOM 726 N N . PRO A 1 96 ? 6.248 -13.618 0.755 1.00 88.19 96 PRO A N 1
ATOM 727 C CA . PRO A 1 96 ? 7.660 -13.458 0.442 1.00 88.19 96 PRO A CA 1
ATOM 728 C C . PRO A 1 96 ? 7.845 -12.908 -0.971 1.00 88.19 96 PRO A C 1
ATOM 730 O O . PRO A 1 96 ? 7.054 -13.226 -1.867 1.00 88.19 96 PRO A O 1
ATOM 733 N N . VAL A 1 97 ? 8.878 -12.082 -1.156 1.00 87.00 97 VAL A N 1
ATOM 734 C CA . VAL A 1 97 ? 9.196 -11.532 -2.475 1.00 87.00 97 VAL A CA 1
ATOM 735 C C . VAL A 1 97 ? 9.305 -12.683 -3.484 1.00 87.00 97 VAL A C 1
ATOM 737 O O . VAL A 1 97 ? 9.918 -13.710 -3.166 1.00 87.00 97 VAL A O 1
ATOM 740 N N . PRO A 1 98 ? 8.687 -12.574 -4.672 1.00 81.06 98 PRO A N 1
ATOM 741 C CA . PRO A 1 98 ? 8.835 -13.587 -5.702 1.00 81.06 98 PRO A CA 1
ATOM 742 C C . PRO A 1 98 ? 10.320 -13.788 -5.997 1.00 81.06 98 PRO A C 1
ATOM 744 O O . PRO A 1 98 ? 11.046 -12.815 -6.208 1.00 81.06 98 PRO A O 1
ATOM 747 N N . GLU A 1 99 ? 10.780 -15.038 -6.000 1.00 74.31 99 GLU A N 1
ATOM 748 C CA . GLU A 1 99 ? 12.164 -15.338 -6.356 1.00 74.31 99 GLU A CA 1
ATOM 749 C C . GLU A 1 99 ? 12.442 -14.790 -7.760 1.00 74.31 99 GLU A C 1
ATOM 751 O O . GLU A 1 99 ? 11.790 -15.170 -8.738 1.00 74.31 99 GLU A O 1
ATOM 756 N N . ALA A 1 100 ? 13.394 -13.860 -7.861 1.00 65.81 100 ALA A N 1
ATOM 757 C CA . ALA A 1 100 ? 13.826 -13.348 -9.149 1.00 65.81 100 ALA A CA 1
ATOM 758 C C . ALA A 1 100 ? 14.385 -14.518 -9.981 1.00 65.81 100 ALA A C 1
ATOM 760 O O . ALA A 1 100 ? 15.206 -15.293 -9.477 1.00 65.81 100 ALA A O 1
ATOM 761 N N . PRO A 1 101 ? 13.979 -14.685 -11.250 1.00 59.25 101 PRO A N 1
ATOM 762 C CA . PRO A 1 101 ? 14.545 -15.732 -12.086 1.00 59.25 101 PRO A CA 1
ATOM 763 C C . PRO A 1 101 ? 16.031 -15.449 -12.390 1.00 59.25 101 PRO A C 1
ATOM 765 O O . PRO A 1 101 ? 16.349 -14.669 -13.283 1.00 59.25 101 PRO A O 1
ATOM 768 N N . GLY A 1 102 ? 16.930 -16.138 -11.672 1.00 51.84 102 GLY A N 1
ATOM 769 C CA . GLY A 1 102 ? 18.371 -16.277 -11.961 1.00 51.84 102 GLY A CA 1
ATOM 770 C C . GLY 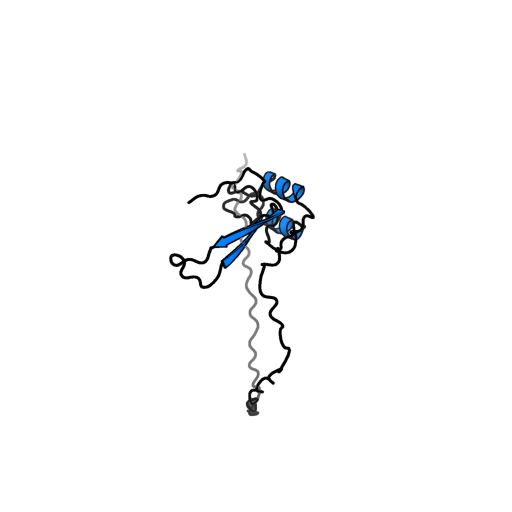A 1 102 ? 19.281 -15.653 -10.889 1.00 51.84 102 GLY A C 1
ATOM 771 O O . GLY A 1 102 ? 19.084 -14.514 -10.502 1.00 51.84 102 GLY A O 1
ATOM 772 N N . LEU A 1 103 ? 20.312 -16.304 -10.344 1.00 44.97 103 LEU A N 1
ATOM 773 C CA . LEU A 1 103 ? 21.039 -17.520 -10.711 1.00 44.97 103 LEU A CA 1
ATOM 774 C C . LEU A 1 103 ? 20.967 -18.554 -9.576 1.00 44.97 103 LEU A C 1
ATOM 776 O O . LEU A 1 103 ? 21.459 -18.298 -8.478 1.00 44.97 103 LEU A O 1
ATOM 780 N N . ALA A 1 104 ? 20.509 -19.772 -9.874 1.00 47.00 104 ALA A N 1
ATOM 781 C CA . ALA A 1 104 ? 20.940 -20.958 -9.135 1.00 47.00 104 ALA A CA 1
ATOM 782 C C . ALA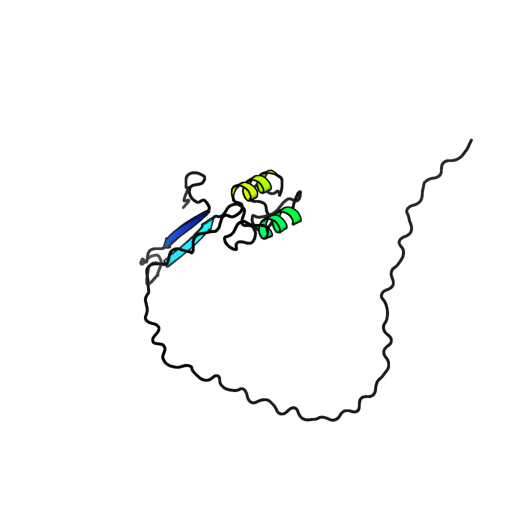 A 1 104 ? 22.427 -21.218 -9.452 1.00 47.00 104 ALA A C 1
ATOM 784 O O . ALA A 1 104 ? 22.782 -22.129 -10.195 1.00 47.00 104 ALA A O 1
ATOM 785 N N . GLY A 1 105 ? 23.303 -20.345 -8.956 1.00 47.78 105 GLY A N 1
ATOM 786 C CA . GLY A 1 105 ? 24.728 -20.602 -8.874 1.00 47.78 105 GLY A CA 1
ATOM 787 C C . GLY A 1 105 ? 24.944 -21.495 -7.667 1.00 47.78 105 GLY A C 1
ATOM 788 O O . GLY A 1 105 ? 24.706 -21.078 -6.537 1.00 47.78 105 GLY A O 1
ATOM 789 N N . THR A 1 106 ? 25.356 -22.735 -7.905 1.00 43.59 106 THR A N 1
ATOM 790 C CA . THR A 1 106 ? 25.891 -23.616 -6.870 1.00 43.59 106 THR A CA 1
ATOM 791 C C . THR A 1 106 ? 26.935 -22.844 -6.066 1.00 43.59 106 THR A C 1
ATOM 793 O O . THR A 1 106 ? 28.011 -22.546 -6.587 1.00 43.59 106 THR A O 1
ATOM 796 N N . VAL A 1 107 ? 26.630 -22.505 -4.811 1.00 47.25 107 VAL A 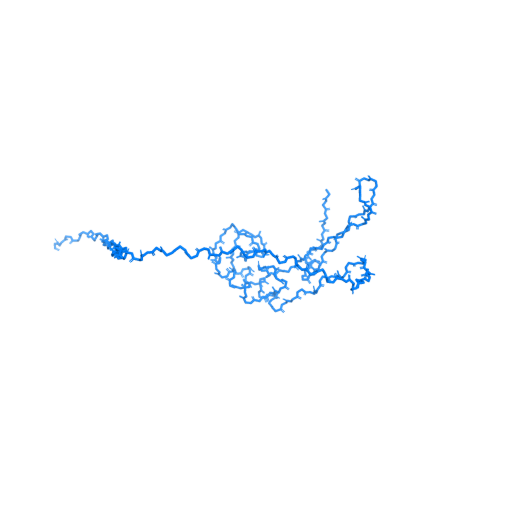N 1
ATOM 797 C CA . VAL A 1 107 ? 27.677 -22.163 -3.850 1.00 47.25 107 VAL A CA 1
ATOM 798 C C . VAL A 1 107 ? 28.469 -23.443 -3.621 1.00 47.25 107 VAL A C 1
ATOM 800 O O . VAL A 1 107 ? 28.079 -24.316 -2.852 1.00 47.25 107 VAL A O 1
ATOM 803 N N . ASP A 1 108 ? 29.548 -23.599 -4.382 1.00 46.00 108 ASP A N 1
ATOM 804 C CA . ASP A 1 108 ? 30.582 -24.569 -4.069 1.00 46.00 108 ASP A CA 1
ATOM 805 C C . ASP A 1 108 ? 31.152 -24.145 -2.711 1.00 46.00 108 ASP A C 1
ATOM 807 O O . ASP A 1 108 ? 31.830 -23.122 -2.581 1.00 46.00 108 ASP A O 1
ATOM 811 N N . LEU A 1 109 ? 30.740 -24.852 -1.658 1.00 50.00 109 LEU A N 1
ATOM 812 C CA . LEU A 1 109 ? 31.153 -24.600 -0.287 1.00 50.00 109 LEU A CA 1
ATOM 813 C C . LEU A 1 109 ? 32.593 -25.098 -0.127 1.00 50.00 109 LEU A C 1
ATOM 815 O O . LEU A 1 109 ? 32.841 -26.119 0.514 1.00 50.00 109 LEU A O 1
ATOM 819 N N . LEU A 1 110 ? 33.554 -24.384 -0.712 1.00 49.25 110 LEU A N 1
ATOM 820 C CA . LEU A 1 110 ? 34.967 -24.636 -0.485 1.00 49.25 110 LEU A CA 1
ATOM 821 C C . LEU A 1 110 ? 35.673 -23.388 0.047 1.00 49.25 110 LEU A C 1
ATOM 823 O O . LEU A 1 110 ? 35.735 -22.343 -0.591 1.00 49.25 110 LEU A O 1
ATOM 827 N N . ALA A 1 111 ? 36.275 -23.601 1.218 1.00 47.78 111 ALA A N 1
ATOM 828 C CA . ALA A 1 111 ? 37.226 -22.760 1.935 1.00 47.78 111 ALA A CA 1
ATOM 829 C C . ALA A 1 111 ? 36.644 -21.626 2.796 1.00 47.78 111 ALA A C 1
ATOM 831 O O . ALA A 1 111 ? 36.664 -20.444 2.460 1.00 47.78 111 ALA A O 1
ATOM 832 N N . ALA A 1 112 ? 36.293 -22.011 4.028 1.00 47.47 112 ALA A N 1
ATOM 833 C CA . ALA A 1 112 ? 36.485 -21.162 5.195 1.00 47.47 112 ALA A CA 1
ATOM 834 C C . ALA A 1 112 ? 37.943 -20.663 5.234 1.00 47.47 112 ALA A C 1
ATOM 836 O O . ALA A 1 112 ? 38.869 -21.428 5.508 1.00 47.47 112 ALA A O 1
ATOM 837 N N . ALA A 1 113 ? 38.154 -19.378 4.960 1.00 56.00 113 ALA A N 1
ATOM 838 C CA . ALA A 1 113 ? 39.418 -18.722 5.258 1.00 56.00 113 ALA A CA 1
ATOM 839 C C . ALA A 1 113 ? 39.491 -18.462 6.776 1.00 56.00 113 ALA A C 1
ATOM 841 O O . ALA A 1 113 ? 38.566 -17.859 7.328 1.00 56.00 113 ALA A O 1
ATOM 842 N N . PRO A 1 114 ? 40.552 -18.884 7.488 1.00 46.78 114 PRO A N 1
ATOM 843 C CA . PRO A 1 114 ? 40.723 -18.504 8.883 1.00 46.78 114 PRO A CA 1
ATOM 844 C C . PRO A 1 114 ? 40.987 -16.997 8.967 1.00 46.78 114 PRO A C 1
ATOM 846 O O . PRO A 1 114 ? 41.871 -16.469 8.290 1.00 46.78 114 PRO A O 1
ATOM 849 N N . SER A 1 115 ? 40.225 -16.293 9.806 1.00 61.94 115 SER A N 1
ATOM 850 C CA . SER A 1 115 ? 40.480 -14.885 10.112 1.00 61.94 115 SER A CA 1
ATOM 851 C C . SER A 1 115 ? 41.915 -14.710 10.632 1.00 61.94 115 SER A C 1
ATOM 853 O O . SER A 1 115 ? 42.326 -15.454 11.528 1.00 61.94 115 SER A O 1
ATOM 855 N N . PRO A 1 116 ? 42.690 -13.724 10.146 1.00 54.38 116 PRO A N 1
ATOM 856 C CA . PRO A 1 116 ? 43.973 -13.411 10.752 1.00 54.38 116 PRO A CA 1
ATOM 857 C C . PRO A 1 116 ? 43.734 -12.856 12.161 1.00 54.38 116 PRO A C 1
ATOM 859 O O . PRO A 1 116 ? 43.146 -11.789 12.343 1.00 54.38 116 PRO A O 1
ATOM 862 N N . ALA A 1 117 ? 44.193 -13.593 13.173 1.00 60.19 117 ALA A N 1
ATOM 863 C CA . ALA A 1 117 ? 44.236 -13.118 14.546 1.00 60.19 117 ALA A CA 1
ATOM 864 C C . ALA A 1 117 ? 45.125 -11.868 14.611 1.00 60.19 117 ALA A C 1
ATOM 866 O O . ALA A 1 117 ? 46.344 -11.943 14.455 1.00 60.19 117 ALA A O 1
ATOM 867 N N . LEU A 1 118 ? 44.516 -10.704 14.842 1.00 62.38 118 LEU A N 1
ATOM 868 C CA . LEU A 1 118 ? 45.261 -9.491 15.155 1.00 62.38 118 LEU A CA 1
ATOM 869 C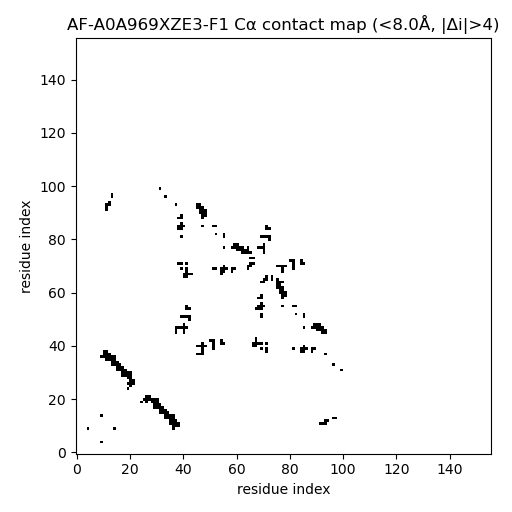 C . LEU A 1 118 ? 46.116 -9.751 16.409 1.00 62.38 118 LEU A C 1
ATOM 871 O O . LEU A 1 118 ? 45.591 -10.255 17.410 1.00 62.38 118 LEU A O 1
ATOM 875 N N . PRO A 1 119 ? 47.418 -9.412 16.406 1.00 66.56 119 PRO A N 1
ATOM 876 C CA . PRO A 1 119 ? 48.251 -9.575 17.584 1.00 66.56 119 PRO A CA 1
ATOM 877 C C . PRO A 1 119 ? 47.690 -8.703 18.708 1.00 66.56 119 PRO A C 1
ATOM 879 O O . PRO A 1 119 ? 47.659 -7.473 18.619 1.00 66.56 119 PRO A O 1
ATOM 882 N N . ARG A 1 120 ? 47.237 -9.348 19.789 1.00 60.62 120 ARG A N 1
ATOM 883 C CA . ARG A 1 120 ? 46.838 -8.659 21.018 1.00 60.62 120 ARG A CA 1
ATOM 884 C C . ARG A 1 120 ? 48.063 -7.904 21.521 1.00 60.62 120 ARG A C 1
ATOM 886 O O . ARG A 1 120 ? 49.034 -8.513 21.969 1.00 60.62 120 ARG A O 1
ATOM 893 N N . ARG A 1 121 ? 48.029 -6.571 21.420 1.00 64.88 121 ARG A N 1
ATOM 894 C CA . ARG A 1 121 ? 49.053 -5.704 22.011 1.00 64.88 121 ARG A CA 1
ATOM 895 C C . ARG A 1 121 ? 49.214 -6.090 23.487 1.00 64.88 121 ARG A C 1
ATOM 897 O O . ARG A 1 121 ? 48.206 -6.142 24.195 1.00 64.88 121 ARG A O 1
ATOM 904 N N . PRO A 1 122 ? 50.438 -6.338 23.982 1.00 61.22 122 PRO A N 1
ATOM 905 C CA . PRO A 1 122 ? 50.633 -6.579 25.399 1.00 61.22 122 PRO A CA 1
ATOM 906 C C . PRO A 1 122 ? 50.218 -5.318 26.161 1.00 61.22 122 PRO A C 1
ATOM 908 O O . PRO A 1 122 ? 50.824 -4.254 26.014 1.00 61.22 122 PRO A O 1
ATOM 911 N N . HIS A 1 123 ? 49.170 -5.430 26.978 1.00 59.09 123 HIS A N 1
ATOM 912 C CA . HIS A 1 123 ? 48.843 -4.415 27.970 1.00 59.09 123 HIS A CA 1
ATOM 913 C C . HIS A 1 123 ? 50.011 -4.337 28.955 1.00 59.09 123 HIS A C 1
ATOM 915 O O . HIS A 1 123 ? 50.139 -5.141 29.879 1.00 59.09 123 HIS A O 1
ATOM 921 N N . ARG A 1 124 ? 50.901 -3.366 28.735 1.00 57.44 124 ARG A N 1
ATOM 922 C CA . ARG A 1 124 ? 51.958 -3.002 29.674 1.00 57.44 124 ARG A CA 1
ATOM 923 C C . ARG A 1 124 ? 51.281 -2.604 30.984 1.00 57.44 124 ARG A C 1
ATOM 925 O O . ARG A 1 124 ? 50.635 -1.561 31.052 1.00 57.44 124 ARG A O 1
ATOM 932 N N . ARG A 1 125 ? 51.431 -3.439 32.019 1.00 55.25 125 ARG A N 1
ATOM 933 C CA . ARG A 1 125 ? 51.099 -3.120 33.416 1.00 55.25 125 ARG A CA 1
ATOM 934 C C . ARG A 1 125 ? 51.898 -1.882 33.829 1.00 55.25 125 ARG A C 1
ATOM 936 O O . ARG A 1 125 ? 53.016 -1.982 34.324 1.00 55.25 125 ARG A O 1
ATOM 943 N N . VAL A 1 126 ? 51.342 -0.699 33.602 1.00 58.38 126 VAL A N 1
ATOM 944 C CA . VAL A 1 126 ? 51.840 0.528 34.214 1.00 58.38 126 VAL A CA 1
ATOM 945 C C . VAL A 1 126 ? 51.115 0.650 35.543 1.00 58.38 126 VAL A C 1
ATOM 947 O O . VAL A 1 126 ? 49.975 1.099 35.610 1.00 58.38 126 VAL A O 1
ATOM 950 N N . GLY A 1 127 ? 51.779 0.198 36.608 1.00 54.94 127 GLY A N 1
ATOM 951 C CA . GLY A 1 127 ? 51.359 0.493 37.968 1.00 54.94 127 GLY A CA 1
ATOM 952 C C . GLY A 1 127 ? 51.331 2.006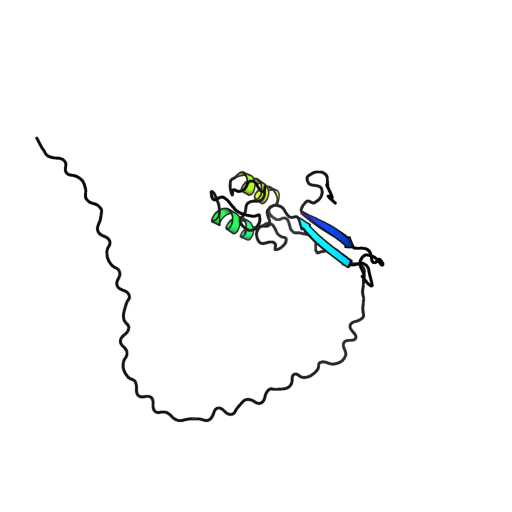 38.165 1.00 54.94 127 GLY A C 1
ATOM 953 O O . GLY A 1 127 ? 52.374 2.653 38.228 1.00 54.94 127 GLY A O 1
ATOM 954 N N . ARG A 1 128 ? 50.134 2.582 38.256 1.00 54.19 128 ARG A N 1
ATOM 955 C CA . ARG A 1 128 ? 49.930 3.937 38.764 1.00 54.19 128 ARG A CA 1
ATOM 956 C C . ARG A 1 128 ? 48.988 3.846 39.949 1.00 54.19 128 ARG A C 1
ATOM 958 O O . ARG A 1 128 ? 47.849 3.417 39.834 1.00 54.19 128 ARG A O 1
ATOM 965 N N . ARG A 1 129 ? 49.560 4.186 41.102 1.00 53.06 129 ARG A N 1
ATOM 966 C CA . ARG A 1 129 ? 48.922 4.260 42.414 1.00 53.06 129 ARG A CA 1
ATOM 967 C C . ARG A 1 129 ? 47.626 5.057 42.289 1.00 53.06 129 ARG A C 1
ATOM 969 O O . ARG A 1 129 ? 47.665 6.215 41.875 1.00 53.06 129 ARG A O 1
ATOM 976 N N . CYS A 1 130 ? 46.509 4.448 42.670 1.00 34.53 130 CYS A N 1
ATOM 977 C CA . CYS A 1 130 ? 45.258 5.156 42.889 1.00 34.53 130 CYS A CA 1
ATOM 978 C C . CYS A 1 130 ? 45.485 6.193 43.994 1.00 34.53 130 CYS A C 1
ATOM 980 O O . CYS A 1 130 ? 45.673 5.837 45.156 1.00 34.53 130 CYS A O 1
ATOM 982 N N . ARG A 1 131 ? 45.492 7.477 43.635 1.00 48.81 131 ARG A N 1
ATOM 983 C CA . ARG A 1 131 ? 45.247 8.564 44.581 1.00 48.81 131 ARG A CA 1
ATOM 984 C C . ARG A 1 131 ? 43.790 8.962 44.360 1.00 48.81 131 ARG A C 1
ATOM 986 O O . ARG A 1 131 ? 43.473 9.629 43.382 1.00 48.81 131 ARG A O 1
ATOM 993 N N . PHE A 1 132 ? 42.907 8.447 45.211 1.00 38.66 132 PHE A N 1
ATOM 994 C CA . PHE A 1 132 ? 41.506 8.858 45.272 1.00 38.66 132 PHE A CA 1
ATOM 995 C C . PHE A 1 132 ? 41.467 10.321 45.737 1.00 38.66 132 PHE A C 1
ATOM 997 O O . PHE A 1 132 ? 41.720 10.601 46.907 1.00 38.66 132 PHE A O 1
ATOM 1004 N N . SER A 1 133 ? 41.179 11.250 44.826 1.00 46.97 133 SER A N 1
ATOM 1005 C CA . SER A 1 133 ? 40.664 12.571 45.191 1.00 46.97 133 SER A CA 1
ATOM 1006 C C . SER A 1 133 ? 39.145 12.506 45.111 1.00 46.97 133 SER A C 1
ATOM 1008 O O . SER A 1 133 ? 38.582 12.253 44.049 1.00 46.97 133 SER A O 1
ATOM 1010 N N . SER A 1 134 ? 38.507 12.684 46.265 1.00 48.56 134 SER A N 1
ATOM 1011 C CA . SER A 1 134 ? 37.058 12.732 46.441 1.00 48.56 134 SER A CA 1
ATOM 1012 C C . SER A 1 134 ? 36.456 13.859 45.597 1.00 48.56 134 SER A C 1
ATOM 1014 O O . SER A 1 134 ? 36.689 15.034 45.876 1.00 48.56 134 SER A O 1
ATOM 1016 N N . LEU A 1 135 ? 35.698 13.504 44.558 1.00 43.72 135 LEU A N 1
ATOM 1017 C CA . LEU A 1 135 ? 34.823 14.425 43.835 1.00 43.72 135 LEU A CA 1
ATOM 1018 C C . LEU A 1 135 ? 33.385 14.128 44.258 1.00 43.72 135 LEU A C 1
ATOM 1020 O O . LEU A 1 135 ? 32.847 13.046 44.034 1.00 43.72 135 LEU A O 1
ATOM 1024 N N . LYS A 1 136 ? 32.812 15.108 44.952 1.00 56.28 136 LYS A N 1
ATOM 1025 C CA . LYS A 1 136 ? 31.460 15.132 45.506 1.00 56.28 136 LYS A CA 1
ATOM 1026 C C . LYS A 1 136 ? 30.435 15.130 44.354 1.00 56.28 136 LYS A C 1
ATOM 1028 O O . LYS A 1 136 ? 30.587 15.952 43.452 1.00 56.28 136 LYS A O 1
ATOM 1033 N N . PRO A 1 137 ? 29.395 14.277 44.360 1.00 44.59 137 PRO A N 1
ATOM 1034 C CA . PRO A 1 137 ? 28.341 14.350 43.353 1.00 44.59 137 PRO A CA 1
ATOM 1035 C C . PRO A 1 137 ? 27.519 15.629 43.552 1.00 44.59 137 PRO A C 1
ATOM 1037 O O . PRO A 1 137 ? 27.050 15.904 44.658 1.00 44.59 137 PRO A O 1
ATOM 1040 N N . GLN A 1 138 ? 27.353 16.415 42.488 1.00 44.31 138 GLN A N 1
ATOM 1041 C CA . GLN A 1 138 ? 26.492 17.594 42.469 1.00 44.31 138 GLN A CA 1
ATOM 1042 C C . GLN A 1 138 ? 25.136 17.190 41.881 1.00 44.31 138 GLN A C 1
ATOM 1044 O O . GLN A 1 138 ? 25.049 16.793 40.722 1.00 44.31 138 GLN A O 1
ATOM 1049 N N . ALA A 1 139 ? 24.092 17.236 42.709 1.00 54.06 139 ALA A N 1
ATOM 1050 C CA . ALA A 1 139 ? 22.719 16.994 42.283 1.00 54.06 139 ALA A CA 1
ATOM 1051 C C . ALA A 1 139 ? 22.195 18.191 41.462 1.00 54.06 139 ALA A C 1
ATOM 1053 O O . ALA A 1 139 ? 22.494 19.336 41.817 1.00 54.06 139 ALA A O 1
ATOM 1054 N N . PRO A 1 140 ? 21.410 17.963 40.395 1.00 49.97 140 PRO A N 1
ATOM 1055 C CA . PRO A 1 140 ? 20.770 19.041 39.652 1.00 49.97 140 PRO A CA 1
ATOM 1056 C C . PRO A 1 140 ? 19.684 19.712 40.506 1.00 49.97 140 PRO A C 1
ATOM 1058 O O . PRO A 1 140 ? 18.810 19.057 41.072 1.00 49.97 140 PRO A O 1
ATOM 1061 N N . SER A 1 141 ? 19.757 21.038 40.614 1.00 51.91 141 SER A N 1
ATOM 1062 C CA . SER A 1 141 ? 18.791 21.870 41.328 1.00 51.91 141 SER A CA 1
ATOM 1063 C C . SER A 1 141 ? 17.464 21.946 40.564 1.00 51.91 141 SER A C 1
ATOM 1065 O O . SER A 1 141 ? 17.388 22.597 39.523 1.00 51.91 141 SER A O 1
ATOM 1067 N N . LEU A 1 142 ? 16.412 21.329 41.100 1.00 44.31 142 LEU A N 1
ATOM 1068 C CA . LEU A 1 142 ? 15.033 21.619 40.706 1.00 44.31 142 LEU A CA 1
ATOM 1069 C C . LEU A 1 142 ? 14.660 23.001 41.258 1.00 44.31 142 LEU A C 1
ATOM 1071 O O . LEU A 1 142 ? 14.596 23.190 42.472 1.00 44.31 142 LEU A O 1
ATOM 1075 N N . GLN A 1 143 ? 14.450 23.978 40.378 1.00 61.16 143 GLN A N 1
ATOM 1076 C CA . GLN A 1 143 ? 13.844 25.250 40.767 1.00 61.16 143 GLN A CA 1
ATOM 1077 C C . GLN A 1 143 ? 12.317 25.072 40.826 1.00 61.16 143 GLN A C 1
ATOM 1079 O O . GLN A 1 143 ? 11.738 24.580 39.858 1.00 61.16 143 GLN A O 1
ATOM 1084 N N . PRO A 1 144 ? 11.639 25.472 41.914 1.00 49.28 144 PRO A N 1
ATOM 1085 C CA . PRO A 1 144 ? 10.187 25.533 41.933 1.00 49.28 144 PRO A CA 1
ATOM 1086 C C . PRO A 1 144 ? 9.714 26.766 41.155 1.00 49.28 144 PRO A C 1
ATOM 1088 O O . PRO A 1 144 ? 9.984 27.901 41.549 1.00 49.28 144 PRO A O 1
ATOM 1091 N N . THR A 1 145 ? 8.988 26.560 40.058 1.00 62.97 145 THR A N 1
ATOM 1092 C CA . THR A 1 145 ? 8.235 27.629 39.392 1.00 62.97 145 THR A CA 1
ATOM 1093 C C . THR A 1 145 ? 7.026 27.995 40.252 1.00 62.97 145 THR A C 1
ATOM 1095 O O . THR A 1 145 ? 6.162 27.157 40.513 1.00 62.97 145 THR A O 1
ATOM 1098 N N . ALA A 1 146 ? 6.984 29.240 40.722 1.00 57.28 146 ALA A N 1
ATOM 1099 C CA . ALA A 1 146 ? 5.877 29.792 41.497 1.00 57.28 146 ALA A CA 1
ATOM 1100 C C . ALA A 1 146 ? 4.573 29.874 40.669 1.00 57.28 146 ALA A C 1
ATOM 1102 O O . ALA A 1 146 ? 4.636 30.083 39.455 1.00 57.28 146 ALA A O 1
ATOM 1103 N N . PRO A 1 147 ? 3.388 29.756 41.298 1.00 56.09 147 PRO A N 1
ATOM 1104 C CA . PRO A 1 147 ? 2.109 29.889 40.609 1.00 56.09 147 PRO A CA 1
ATOM 1105 C C . PRO A 1 147 ? 1.792 31.348 40.244 1.00 56.09 147 PRO A C 1
ATOM 1107 O O . PRO A 1 147 ? 2.056 32.280 41.007 1.00 56.09 147 PRO A O 1
ATOM 1110 N N . ALA A 1 148 ? 1.183 31.526 39.070 1.00 56.97 148 ALA A N 1
ATOM 1111 C CA . ALA A 1 148 ? 0.680 32.799 38.570 1.00 56.97 148 ALA A CA 1
ATOM 1112 C C . ALA A 1 148 ? -0.382 33.398 39.511 1.00 56.97 148 ALA A C 1
ATOM 1114 O O . ALA A 1 148 ? -1.294 32.713 39.975 1.00 56.97 148 ALA A O 1
ATOM 1115 N N . GLY A 1 149 ? -0.242 34.695 39.793 1.00 48.00 149 GLY A N 1
ATOM 1116 C CA . GLY A 1 149 ? -1.069 35.435 40.739 1.00 48.00 149 GLY A CA 1
ATOM 1117 C C . GLY A 1 149 ? -2.552 35.484 40.372 1.00 48.00 149 GLY A C 1
ATOM 1118 O O . GLY A 1 149 ? -2.933 35.859 39.263 1.00 48.00 149 GLY A O 1
ATOM 1119 N N . LEU A 1 150 ? -3.396 35.187 41.360 1.00 50.72 150 LEU A N 1
ATOM 1120 C CA . LEU A 1 150 ? -4.816 35.517 41.345 1.00 50.72 150 LEU A CA 1
ATOM 1121 C C . LEU A 1 150 ? -4.984 37.031 41.534 1.00 50.72 150 LEU A C 1
ATOM 1123 O O . LEU A 1 150 ? -4.626 37.600 42.567 1.00 50.72 150 LEU A O 1
ATOM 1127 N N . ARG A 1 151 ? -5.538 37.679 40.505 1.00 58.09 151 ARG A N 1
ATOM 1128 C CA . ARG A 1 151 ? -6.052 39.053 40.547 1.00 58.09 151 ARG A CA 1
ATOM 1129 C C . ARG A 1 151 ? -7.086 39.185 41.664 1.00 58.09 151 ARG A C 1
ATOM 1131 O O . ARG A 1 151 ? -7.977 38.354 41.802 1.00 58.09 151 ARG A O 1
ATOM 1138 N N . GLY A 1 152 ? -6.954 40.259 42.436 1.00 49.03 152 GLY A N 1
ATOM 1139 C CA . GLY A 1 152 ? -7.805 40.556 43.578 1.00 49.03 152 GLY A CA 1
ATOM 1140 C C . GLY A 1 152 ? -9.284 40.734 43.233 1.00 49.03 152 GLY A C 1
ATOM 1141 O O . GLY A 1 152 ? -9.638 41.357 42.235 1.00 49.03 152 GLY A O 1
ATOM 1142 N N . TYR A 1 153 ? -10.136 40.257 44.140 1.00 46.31 153 TYR A N 1
ATOM 1143 C CA . TYR A 1 153 ? -11.515 40.704 44.278 1.00 46.31 153 TYR A CA 1
ATOM 1144 C C . TYR A 1 153 ? -11.606 41.544 45.556 1.00 46.31 153 TYR A C 1
ATOM 1146 O O . TYR A 1 153 ? -11.376 41.058 46.666 1.00 46.31 153 TYR A O 1
ATOM 1154 N N . ARG A 1 154 ? -11.852 42.844 45.384 1.00 59.91 154 ARG A N 1
ATOM 1155 C CA . ARG A 1 154 ? -12.022 43.821 46.463 1.00 59.91 154 ARG A CA 1
ATOM 1156 C C . ARG A 1 154 ? -13.453 43.696 46.984 1.00 59.91 154 ARG A C 1
ATOM 1158 O O . ARG A 1 154 ? -14.393 43.749 46.200 1.00 59.91 154 ARG A O 1
ATOM 1165 N N . ARG A 1 155 ? -13.602 43.525 48.298 1.00 54.00 155 ARG A N 1
ATOM 1166 C CA . ARG A 1 155 ? -14.896 43.552 48.992 1.00 54.00 155 ARG A CA 1
ATOM 1167 C C . ARG A 1 155 ? -15.526 44.946 48.919 1.00 54.00 155 ARG A C 1
ATOM 1169 O O . ARG A 1 155 ? -14.829 45.954 49.051 1.00 54.00 155 ARG A O 1
ATOM 1176 N N . SER A 1 156 ? -16.844 44.978 48.801 1.00 61.25 156 SER A N 1
ATOM 1177 C CA . SER A 1 156 ? -17.732 45.939 49.462 1.00 61.25 156 SER A CA 1
ATOM 1178 C C . SER A 1 156 ? -18.921 45.146 49.982 1.00 61.25 156 SER A C 1
ATOM 1180 O O . SER A 1 156 ? -19.328 44.210 49.257 1.00 61.25 156 SER A O 1
#

Foldseek 3Di:
DDDDDPPPPQELAKDKDWDQDDPVVVDPGIDIDIDHDYQQPLCPPQALEVVSVVLLVVQEPHFQDDSNNQPRVPPRGRYVVSVVRSVVRHGRGRDPDPPDPDDPPPPPPDDDDDDPDDPDDPPPPPDDDDPDDDDDDDDDDDDDDDDDDDDDDDDD

pLDDT: mean 78.08, std 20.0, range [34.53, 97.69]

Mean predicted aligned error: 16.9 Å

Secondary structure (DSSP, 8-state):
------TTSSSSEEEEEEE---TTTT-SS-EEEEEEE-TT-SS-SSB-SHHHHHHHHHHTT-BS--GGGT-SS-SSB-SHHHHHHHHHHTT-BPPPPPPPS-----------PPP---------------------------PPPPPPPPPP----

Sequence (156 aa):
MTLIWPDGTLHNTWLQVTVKASKATGLGADDVFFFANVPGDANSDGAVDLDDFMLLKHHFGTGGLDIGQGDFDLDDDVDLDDFVTLKNNFGTTLKPVPEAPGLAGTVDLLAAAPSPALPRRPHRRVGRRCRFSSLKPQAPSLQPTAPAGLRGYRRS

Solvent-accessible surface area (backbone atoms only — not comparable to full-atom values): 10495 Å² total; per-residue (Å²): 140,85,88,84,76,68,87,74,73,70,55,60,39,75,48,78,47,74,50,69,50,35,89,88,67,70,43,96,52,69,46,79,46,79,45,78,35,52,68,33,33,22,80,70,80,50,45,16,54,70,70,26,49,51,38,25,62,75,36,54,82,42,64,81,55,48,45,68,41,27,16,60,80,70,79,42,43,18,56,71,68,26,51,50,46,28,60,77,32,54,76,41,64,53,72,78,80,78,81,71,94,74,77,94,66,80,78,74,90,72,76,89,74,80,79,82,79,74,80,77,75,79,81,76,84,73,88,70,83,87,76,87,73,91,76,79,87,79,78,86,83,82,77,83,81,79,80,84,80,80,80,84,82,83,87,130

Radius of gyration: 30.39 Å; Cα contacts (8 Å, |Δi|>4): 169; chains: 1; bounding box: 70×71×75 Å